Protein AF-A0A3M7P4V2-F1 (afdb_monomer)

Mean predicted aligned error: 9.38 Å

Secondary structure (DSSP, 8-state):
-HHHHHHHHHHHH-SSSHHHHHHHHHHHHHHHHHHHHT--SHHHHHHHHHEESSTT--EE-TTHHHHHHHHTT---

Radius of gyration: 14.25 Å; Cα contacts (8 Å, |Δi|>4): 63; chains: 1; bounding box: 35×29×36 Å

Structure (mmCIF, N/CA/C/O backbone):
data_AF-A0A3M7P4V2-F1
#
_entry.id   AF-A0A3M7P4V2-F1
#
loop_
_atom_site.group_PDB
_atom_site.id
_atom_site.type_symbol
_atom_site.label_atom_id
_atom_site.label_alt_id
_atom_site.label_comp_id
_atom_site.label_asym_id
_atom_site.label_entity_id
_atom_site.label_seq_id
_atom_site.pdbx_PDB_ins_code
_atom_site.Cartn_x
_atom_site.Cartn_y
_atom_site.Cartn_z
_atom_site.occupancy
_atom_site.B_iso_or_equiv
_atom_site.auth_seq_id
_atom_site.auth_comp_id
_atom_site.auth_asym_id
_atom_site.auth_atom_id
_atom_site.pdbx_PDB_model_nu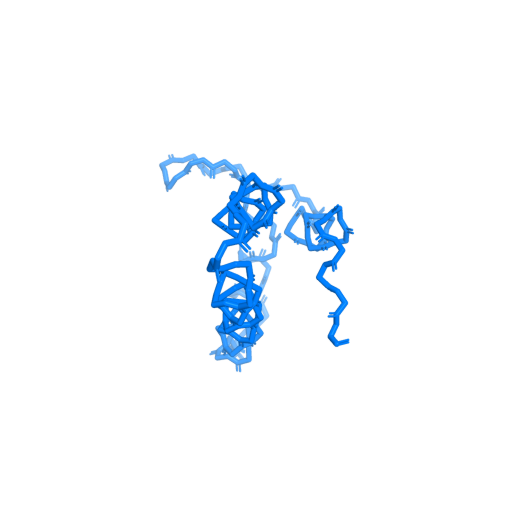m
ATOM 1 N N . PHE A 1 1 ? 1.544 3.698 1.087 1.00 67.19 1 PHE A N 1
ATOM 2 C CA . PHE A 1 1 ? 0.868 3.424 -0.196 1.00 67.19 1 PHE A CA 1
ATOM 3 C C . PHE A 1 1 ? 1.487 4.150 -1.392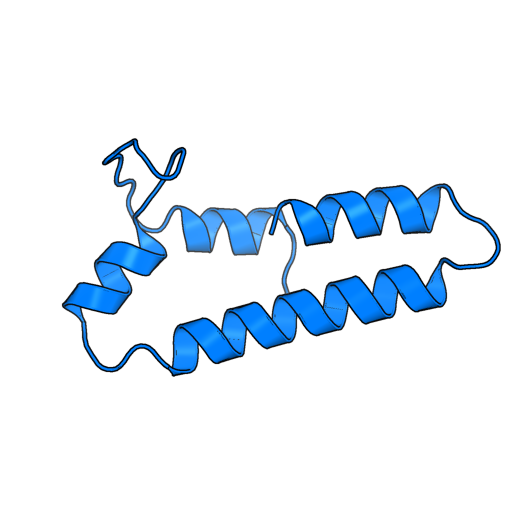 1.00 67.19 1 PHE A C 1
ATOM 5 O O . PHE A 1 1 ? 1.964 3.463 -2.285 1.00 67.19 1 PHE A O 1
ATOM 12 N N . GLU A 1 2 ? 1.547 5.490 -1.433 1.00 73.00 2 GLU A N 1
ATOM 13 C CA . GLU A 1 2 ? 2.127 6.234 -2.579 1.00 73.00 2 GLU A CA 1
ATOM 14 C C . GLU A 1 2 ? 3.569 5.813 -2.895 1.00 73.00 2 GLU A C 1
ATOM 16 O O . GLU A 1 2 ? 3.852 5.392 -4.015 1.00 73.00 2 GLU A O 1
ATOM 21 N N . LEU A 1 3 ? 4.426 5.765 -1.871 1.00 77.25 3 LEU A N 1
ATOM 22 C CA . LEU A 1 3 ? 5.805 5.289 -1.993 1.00 77.25 3 LEU A CA 1
ATOM 23 C C . LEU A 1 3 ? 5.897 3.854 -2.549 1.00 77.25 3 LEU A C 1
ATOM 25 O O . LEU A 1 3 ? 6.755 3.554 -3.371 1.00 77.25 3 LEU A O 1
ATOM 29 N N . GLY A 1 4 ? 4.980 2.961 -2.159 1.00 76.31 4 GLY A N 1
ATOM 30 C CA . GLY A 1 4 ? 4.939 1.584 -2.666 1.00 76.31 4 GLY A CA 1
ATOM 31 C C . GLY A 1 4 ? 4.619 1.505 -4.164 1.00 76.31 4 GLY A C 1
ATOM 32 O O . GLY A 1 4 ? 5.162 0.654 -4.870 1.00 76.31 4 GLY A O 1
ATOM 33 N N . ARG A 1 5 ? 3.779 2.414 -4.675 1.00 77.00 5 ARG A N 1
ATOM 34 C CA . ARG A 1 5 ? 3.482 2.531 -6.113 1.00 77.00 5 ARG A CA 1
ATOM 35 C C . ARG A 1 5 ? 4.642 3.134 -6.884 1.00 77.00 5 ARG A C 1
ATOM 37 O O . ARG A 1 5 ? 4.953 2.638 -7.963 1.00 77.00 5 ARG A O 1
ATOM 44 N N . GLU A 1 6 ? 5.277 4.167 -6.344 1.00 80.62 6 GLU A N 1
ATOM 45 C CA . GLU A 1 6 ? 6.464 4.766 -6.957 1.00 80.62 6 GLU A CA 1
ATOM 46 C C . GLU A 1 6 ? 7.588 3.741 -7.093 1.00 80.62 6 GLU A C 1
ATOM 48 O O . GLU A 1 6 ? 8.146 3.598 -8.178 1.00 80.62 6 GLU A O 1
ATOM 53 N N . LEU A 1 7 ? 7.829 2.939 -6.051 1.00 79.75 7 LEU A N 1
ATOM 54 C CA . LEU A 1 7 ? 8.779 1.826 -6.095 1.00 79.75 7 LEU A CA 1
ATOM 55 C C . LEU A 1 7 ? 8.410 0.782 -7.152 1.00 79.75 7 LEU A C 1
ATOM 57 O O . LEU A 1 7 ? 9.294 0.268 -7.827 1.00 79.75 7 LEU A O 1
ATOM 61 N N . GLY A 1 8 ? 7.120 0.496 -7.351 1.00 78.12 8 GLY A N 1
ATOM 62 C CA . GLY A 1 8 ? 6.663 -0.376 -8.437 1.00 78.12 8 GLY A CA 1
ATOM 63 C C . GLY A 1 8 ? 6.962 0.189 -9.832 1.00 78.12 8 GLY A C 1
ATOM 64 O O . GLY A 1 8 ? 7.408 -0.543 -10.710 1.00 78.12 8 GLY A O 1
ATOM 65 N N . ILE A 1 9 ? 6.765 1.495 -10.033 1.00 81.56 9 ILE A N 1
ATOM 66 C CA . ILE A 1 9 ? 7.070 2.174 -11.303 1.00 81.56 9 ILE A CA 1
ATOM 67 C C . ILE A 1 9 ? 8.587 2.223 -11.547 1.00 81.56 9 ILE A C 1
ATOM 69 O O . ILE A 1 9 ? 9.034 2.012 -12.674 1.00 81.56 9 ILE A O 1
ATOM 73 N N . LEU A 1 10 ? 9.379 2.476 -10.501 1.00 82.56 10 LEU A N 1
ATOM 74 C CA . LEU A 1 10 ? 10.845 2.433 -10.536 1.00 82.56 10 LEU A CA 1
ATOM 75 C C . LEU A 1 10 ? 11.360 1.027 -10.854 1.00 82.56 10 LEU A C 1
ATOM 77 O O . LEU A 1 10 ? 12.217 0.883 -11.719 1.00 82.56 10 LEU A O 1
ATOM 81 N N . ALA A 1 11 ? 10.775 -0.006 -10.248 1.00 79.69 11 ALA A N 1
ATOM 82 C CA . ALA A 1 11 ? 11.121 -1.402 -10.500 1.00 79.69 11 ALA A CA 1
ATOM 83 C C . ALA A 1 11 ? 10.883 -1.837 -11.958 1.00 79.69 11 ALA A C 1
ATOM 85 O O . ALA A 1 11 ? 11.594 -2.702 -12.460 1.00 79.69 11 ALA A O 1
ATOM 86 N N . GLU A 1 12 ? 9.890 -1.265 -12.647 1.00 80.19 12 GLU A N 1
ATOM 87 C CA . GLU A 1 12 ? 9.662 -1.529 -14.076 1.00 80.19 12 GLU A CA 1
ATOM 88 C C . GLU A 1 12 ? 10.600 -0.729 -14.992 1.00 80.19 12 GLU A C 1
ATOM 90 O O . GLU A 1 12 ? 10.916 -1.175 -16.094 1.00 80.19 12 GLU A O 1
ATOM 95 N N . LYS A 1 13 ? 11.068 0.445 -14.550 1.00 81.19 13 LYS A N 1
ATOM 96 C CA . LYS A 1 13 ? 12.014 1.273 -15.314 1.00 81.19 13 LYS A CA 1
ATOM 97 C C . LYS A 1 13 ? 13.465 0.825 -15.152 1.00 81.19 13 LYS A C 1
ATOM 99 O O . LYS A 1 13 ? 14.245 0.957 -16.094 1.00 81.19 13 LYS A O 1
ATOM 104 N N . GLU A 1 14 ? 13.839 0.314 -13.984 1.00 75.38 14 GLU A N 1
ATOM 105 C CA . GLU A 1 14 ? 15.209 -0.098 -13.696 1.00 75.38 14 GLU A CA 1
ATOM 106 C C . GLU A 1 14 ? 15.462 -1.582 -13.971 1.00 75.38 14 GLU A C 1
ATOM 108 O O . GLU A 1 14 ? 14.786 -2.473 -13.464 1.00 75.38 14 GLU A O 1
ATOM 113 N N . LYS A 1 15 ? 16.510 -1.857 -14.756 1.00 67.44 15 LYS A N 1
ATOM 114 C CA . LYS A 1 15 ? 16.845 -3.207 -15.234 1.00 67.44 15 LYS A CA 1
ATOM 115 C C . LYS A 1 15 ? 17.624 -4.056 -14.222 1.00 67.44 15 LYS A C 1
ATOM 117 O O . LYS A 1 15 ? 17.581 -5.278 -14.309 1.00 67.44 15 LYS A O 1
ATOM 122 N N . TYR A 1 16 ? 18.345 -3.417 -13.298 1.00 76.38 16 TYR A N 1
ATOM 123 C CA . TYR A 1 16 ? 19.304 -4.080 -12.402 1.00 76.38 16 TYR A CA 1
ATOM 124 C C . TYR A 1 16 ? 18.786 -4.224 -10.967 1.00 76.38 16 TYR A C 1
ATOM 126 O O . TYR A 1 16 ? 18.968 -5.275 -10.362 1.00 76.38 16 TYR A O 1
ATOM 134 N N . PHE A 1 17 ? 18.068 -3.223 -10.453 1.00 77.81 17 PHE A N 1
ATOM 135 C CA . PHE A 1 17 ? 17.620 -3.181 -9.055 1.00 77.81 17 PHE A CA 1
ATOM 136 C C . PHE A 1 17 ? 16.131 -3.505 -8.867 1.00 77.81 17 PHE A C 1
ATOM 138 O O . PHE A 1 17 ? 15.576 -3.331 -7.783 1.00 77.81 17 PHE A O 1
ATOM 145 N N . LYS A 1 18 ? 15.470 -4.048 -9.902 1.00 81.69 18 LYS A N 1
ATOM 146 C CA . LYS A 1 18 ? 14.051 -4.451 -9.857 1.00 81.69 18 LYS A CA 1
ATOM 147 C C . LYS A 1 18 ? 13.717 -5.285 -8.615 1.00 81.69 18 LYS A C 1
ATOM 149 O O . LYS A 1 18 ? 12.685 -5.065 -7.987 1.00 81.69 18 LYS A O 1
ATOM 154 N N . HIS A 1 19 ? 14.590 -6.225 -8.248 1.00 82.19 19 HIS A N 1
ATOM 155 C CA . HIS A 1 19 ? 14.374 -7.091 -7.089 1.00 82.19 19 HIS A CA 1
ATOM 156 C C . HIS A 1 19 ? 14.368 -6.317 -5.762 1.00 82.19 19 HIS A C 1
ATOM 158 O O . HIS A 1 19 ? 13.492 -6.539 -4.929 1.00 82.19 19 HIS A O 1
ATOM 164 N N . GLU A 1 20 ? 15.293 -5.377 -5.583 1.00 84.81 20 GLU A N 1
ATOM 165 C CA . GLU A 1 20 ? 15.425 -4.580 -4.359 1.00 84.81 20 GLU A CA 1
ATOM 166 C C . GLU A 1 20 ? 14.244 -3.622 -4.186 1.00 84.81 20 GLU A C 1
ATOM 168 O O . GLU A 1 20 ? 13.681 -3.514 -3.096 1.00 84.81 20 GLU A O 1
ATOM 173 N N . TYR A 1 21 ? 13.779 -3.003 -5.274 1.00 83.00 21 TYR A N 1
ATOM 174 C CA . TYR A 1 21 ? 12.577 -2.169 -5.242 1.00 83.00 21 TYR A CA 1
ATOM 175 C C . TYR A 1 21 ? 11.316 -2.965 -4.897 1.00 83.00 21 TYR A C 1
ATOM 177 O O . TYR A 1 21 ? 10.471 -2.490 -4.133 1.00 83.00 21 TYR A O 1
ATOM 185 N N . LEU A 1 22 ? 11.191 -4.191 -5.415 1.00 81.06 22 LEU A N 1
ATOM 186 C CA . LEU A 1 22 ? 10.083 -5.079 -5.063 1.00 81.06 22 LEU A CA 1
ATOM 187 C C . LEU A 1 22 ? 10.154 -5.525 -3.595 1.00 81.06 22 LEU A C 1
ATOM 189 O O . LEU A 1 22 ? 9.125 -5.523 -2.917 1.00 81.06 22 LEU A O 1
ATOM 193 N N . GLN A 1 23 ? 11.345 -5.839 -3.075 1.00 85.06 23 GLN A N 1
ATOM 194 C CA . GLN A 1 23 ? 11.531 -6.137 -1.652 1.00 85.06 23 GLN A CA 1
ATOM 195 C C . GLN A 1 23 ? 11.180 -4.939 -0.764 1.00 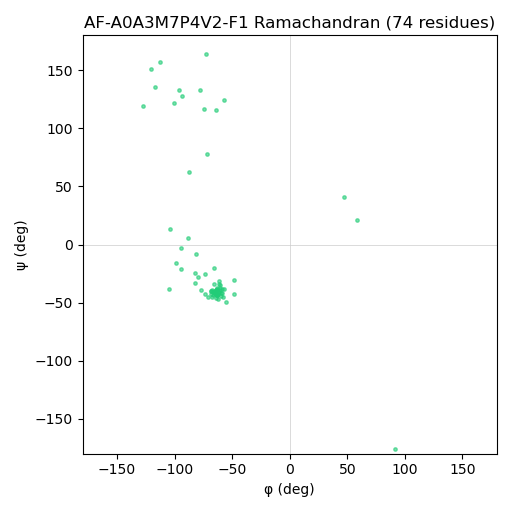85.06 23 GLN A C 1
ATOM 197 O O . GLN A 1 23 ? 10.494 -5.100 0.248 1.00 85.06 23 GLN A O 1
ATOM 202 N N . LEU A 1 24 ? 11.590 -3.728 -1.148 1.00 84.31 24 LEU A N 1
ATOM 203 C CA . LEU A 1 24 ? 11.283 -2.516 -0.393 1.00 84.31 24 LEU A CA 1
ATOM 204 C C . LEU A 1 24 ? 9.778 -2.221 -0.392 1.00 84.31 24 LEU A C 1
ATOM 206 O O . LEU A 1 24 ? 9.213 -1.894 0.653 1.00 84.31 24 LEU A O 1
ATOM 210 N N . ARG A 1 25 ? 9.103 -2.425 -1.530 1.00 81.31 25 ARG A N 1
ATOM 211 C CA . ARG A 1 25 ? 7.638 -2.357 -1.623 1.00 81.31 25 ARG A CA 1
ATOM 212 C C . ARG A 1 25 ? 6.965 -3.356 -0.675 1.00 81.31 25 ARG A C 1
ATOM 214 O O . ARG A 1 25 ? 6.031 -2.980 0.029 1.00 81.31 25 ARG A O 1
ATOM 221 N N . HIS A 1 26 ? 7.438 -4.601 -0.628 1.00 80.56 26 HIS A N 1
ATOM 222 C CA . HIS A 1 26 ? 6.898 -5.624 0.274 1.00 80.56 26 HIS A CA 1
ATOM 223 C C . HIS A 1 26 ? 7.115 -5.268 1.757 1.00 80.56 26 HIS A C 1
ATOM 225 O O . HIS A 1 26 ? 6.206 -5.394 2.582 1.00 80.56 26 HIS A O 1
ATOM 231 N N . SER A 1 27 ? 8.304 -4.761 2.097 1.00 82.31 27 SER A N 1
ATOM 232 C CA . SER A 1 27 ? 8.627 -4.281 3.445 1.00 82.31 27 SER A CA 1
ATOM 233 C C . SER A 1 27 ? 7.708 -3.134 3.883 1.00 82.31 27 SER A C 1
ATOM 235 O O . SER A 1 27 ? 7.195 -3.143 5.003 1.00 82.31 27 SER A O 1
ATOM 237 N N . LEU A 1 28 ? 7.413 -2.192 2.979 1.00 81.25 28 LEU A N 1
ATOM 238 C CA . LEU A 1 28 ? 6.479 -1.094 3.238 1.00 81.25 28 LEU A CA 1
ATOM 239 C C . LEU A 1 28 ? 5.052 -1.579 3.506 1.00 81.25 28 LEU A C 1
ATOM 241 O O . LEU A 1 28 ? 4.436 -1.105 4.458 1.00 81.25 28 LEU A O 1
ATOM 245 N N . SER A 1 29 ? 4.546 -2.541 2.730 1.00 76.12 29 SER A N 1
ATOM 246 C CA . SER A 1 29 ? 3.214 -3.112 2.983 1.00 76.12 29 SER A CA 1
ATOM 247 C C . SER A 1 29 ? 3.164 -3.822 4.344 1.00 76.12 29 SER A C 1
ATOM 249 O O . SER A 1 29 ? 2.277 -3.571 5.161 1.00 76.12 29 SER A O 1
ATOM 251 N N . THR A 1 30 ? 4.205 -4.596 4.673 1.00 80.12 30 THR A N 1
ATOM 252 C CA . THR A 1 30 ? 4.330 -5.251 5.987 1.00 80.12 30 THR A CA 1
ATOM 253 C C . THR A 1 30 ? 4.364 -4.227 7.129 1.00 80.12 30 THR A C 1
ATOM 255 O O . THR A 1 30 ? 3.776 -4.440 8.192 1.00 80.12 30 THR A O 1
ATOM 258 N N . TYR A 1 31 ? 5.045 -3.098 6.929 1.00 80.25 31 TYR A N 1
ATOM 259 C CA . TYR A 1 31 ? 5.105 -2.008 7.899 1.00 80.25 31 TYR A CA 1
ATOM 260 C C . TYR A 1 31 ? 3.741 -1.335 8.104 1.00 80.25 31 TYR A C 1
ATOM 262 O O . TYR A 1 31 ? 3.359 -1.079 9.246 1.00 80.25 31 TYR A O 1
ATOM 270 N N . SER A 1 32 ? 2.970 -1.115 7.036 1.00 73.81 32 SER A N 1
ATOM 271 C CA . SER A 1 32 ? 1.600 -0.597 7.132 1.00 73.81 32 SER A C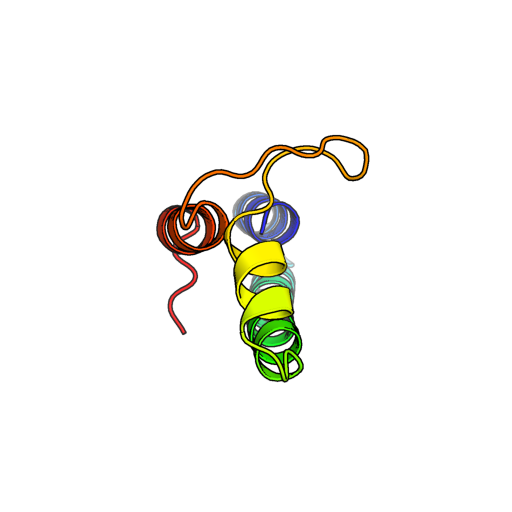A 1
ATOM 272 C C . SER A 1 32 ? 0.676 -1.533 7.921 1.00 73.81 32 SER A C 1
ATOM 274 O O . SER A 1 32 ? -0.067 -1.059 8.781 1.00 73.81 32 SER A O 1
ATOM 276 N N . VAL A 1 33 ? 0.780 -2.853 7.728 1.00 75.50 33 VAL A N 1
ATOM 277 C CA . VAL A 1 33 ? 0.038 -3.844 8.533 1.00 75.50 33 VAL A CA 1
ATOM 278 C C . VAL A 1 33 ? 0.464 -3.805 10.005 1.00 75.50 33 VAL A C 1
ATOM 280 O O . VAL A 1 33 ? -0.381 -3.817 10.896 1.00 75.50 33 VAL A O 1
ATOM 283 N N . LYS A 1 34 ? 1.768 -3.698 10.291 1.00 78.50 34 LYS A N 1
ATOM 284 C CA . LYS A 1 34 ? 2.273 -3.568 11.672 1.00 78.50 34 LYS A CA 1
ATOM 285 C C . LYS A 1 34 ? 1.795 -2.287 12.357 1.00 78.50 34 LYS A C 1
ATOM 287 O O . LYS A 1 34 ? 1.474 -2.323 13.540 1.00 78.50 34 LYS A O 1
ATOM 292 N N . LEU A 1 35 ? 1.736 -1.173 11.629 1.00 75.62 35 LEU A N 1
ATOM 293 C CA . LEU A 1 35 ? 1.186 0.086 12.134 1.00 75.62 35 LEU A CA 1
ATOM 294 C C . LEU A 1 35 ? -0.298 -0.048 12.482 1.00 75.62 35 LEU A C 1
ATOM 296 O O . LEU A 1 35 ? -0.701 0.397 13.551 1.00 75.62 35 LEU A O 1
ATOM 300 N N . LEU A 1 36 ? -1.085 -0.704 11.626 1.00 72.81 36 LEU A N 1
ATOM 301 C CA . LEU A 1 36 ? -2.495 -0.989 11.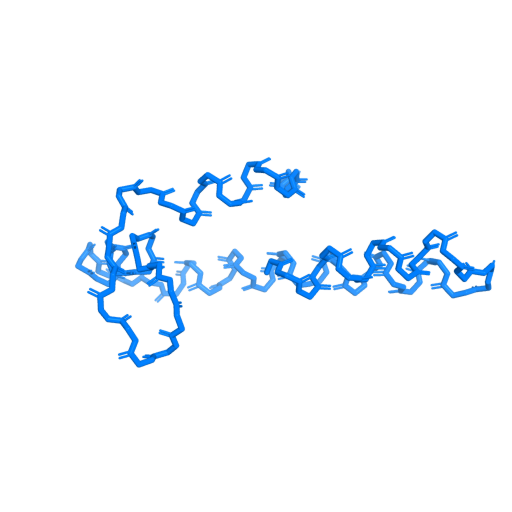904 1.00 72.81 36 LEU A CA 1
ATOM 302 C C . LEU A 1 36 ? -2.666 -1.922 13.111 1.00 72.81 36 LEU A C 1
ATOM 304 O O . LEU A 1 36 ? -3.524 -1.670 13.948 1.00 72.81 36 LEU A O 1
ATOM 308 N N . ASN A 1 37 ? -1.810 -2.935 13.264 1.00 75.00 37 ASN A N 1
ATOM 309 C CA . ASN A 1 37 ? -1.831 -3.831 14.427 1.00 75.00 37 ASN A CA 1
ATOM 310 C C . ASN A 1 37 ? -1.471 -3.138 15.753 1.00 75.00 37 ASN A C 1
ATOM 312 O O . ASN A 1 37 ? -1.788 -3.663 16.818 1.00 75.00 37 ASN A O 1
ATOM 316 N N . ASN A 1 38 ? -0.806 -1.980 15.711 1.00 77.44 38 ASN A N 1
ATOM 317 C CA . ASN A 1 38 ? -0.502 -1.193 16.908 1.00 77.44 38 ASN A CA 1
ATOM 318 C C . ASN A 1 38 ? -1.676 -0.321 17.375 1.00 77.44 38 ASN A C 1
ATOM 320 O O . ASN A 1 38 ? -1.599 0.251 18.462 1.00 77.44 38 ASN A O 1
ATOM 324 N N . VAL A 1 39 ? -2.751 -0.226 16.590 1.00 75.56 39 VAL A N 1
ATOM 325 C CA . VAL A 1 39 ? -3.959 0.505 16.967 1.00 75.56 39 VAL A CA 1
ATOM 326 C C . VAL A 1 39 ? -4.729 -0.309 18.004 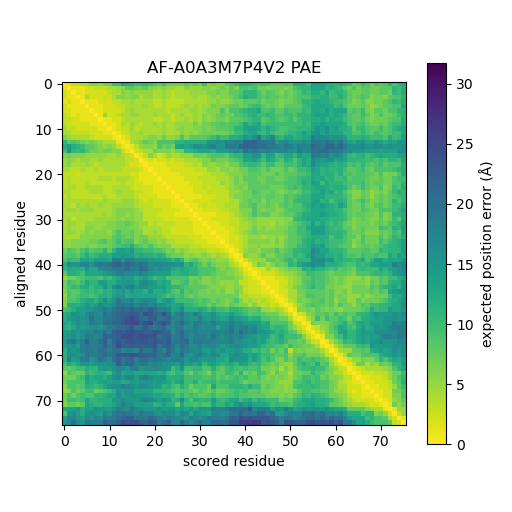1.00 75.56 39 VAL A C 1
ATOM 328 O O . VAL A 1 39 ? -5.170 -1.425 17.732 1.00 75.56 39 VAL A O 1
ATOM 331 N N . ARG A 1 40 ? -4.869 0.233 19.218 1.00 70.69 40 ARG A N 1
ATOM 332 C CA . ARG A 1 40 ? -5.482 -0.483 20.354 1.00 70.69 40 ARG A CA 1
ATOM 333 C C . ARG A 1 40 ? -6.946 -0.110 20.585 1.00 70.69 40 ARG A C 1
ATOM 335 O O . ARG A 1 40 ? -7.642 -0.838 21.289 1.00 70.69 40 ARG A O 1
ATOM 342 N N . GLY A 1 41 ? -7.409 1.002 20.010 1.00 74.75 41 GLY A N 1
ATOM 343 C CA . GLY A 1 41 ? -8.762 1.532 20.188 1.00 74.75 41 GLY A CA 1
ATOM 344 C C . GLY A 1 41 ? -9.554 1.646 18.886 1.00 74.75 41 GLY A C 1
ATOM 345 O O . GLY A 1 41 ? -8.995 1.868 17.813 1.00 74.75 41 GLY A O 1
ATOM 346 N N . ARG A 1 42 ? -10.883 1.532 18.990 1.00 71.81 42 ARG A N 1
ATOM 347 C CA . ARG A 1 42 ? -11.810 1.702 17.858 1.00 71.81 42 ARG A CA 1
ATOM 348 C C . ARG A 1 42 ? -11.764 3.122 17.281 1.00 71.81 42 ARG A C 1
ATOM 350 O O . ARG A 1 42 ? -11.790 3.274 16.065 1.00 71.81 42 ARG A O 1
ATOM 357 N N . ASP A 1 43 ? -11.612 4.123 18.142 1.00 73.50 43 ASP A N 1
ATOM 358 C CA . ASP A 1 43 ? -11.573 5.537 17.749 1.00 73.50 43 ASP A CA 1
ATOM 359 C C . ASP A 1 43 ? -10.305 5.861 16.945 1.00 73.50 43 ASP A C 1
ATOM 361 O O . ASP A 1 43 ? -10.355 6.499 15.895 1.00 73.50 43 ASP A O 1
ATOM 365 N N . GLU A 1 44 ? -9.155 5.340 17.381 1.00 70.06 44 GLU A N 1
ATOM 366 C CA . GLU A 1 44 ? -7.892 5.456 16.645 1.00 70.06 44 GLU A CA 1
ATOM 367 C C . GLU A 1 44 ? -7.963 4.741 15.290 1.00 70.06 44 GLU A C 1
ATOM 369 O O . GLU A 1 44 ? -7.443 5.246 14.293 1.00 70.06 44 GLU A O 1
ATOM 374 N N . LEU A 1 45 ? -8.637 3.587 15.232 1.00 71.56 45 LEU A N 1
ATOM 375 C CA . LEU A 1 45 ? -8.806 2.828 13.997 1.00 71.56 45 LEU A CA 1
ATOM 376 C C . LEU A 1 45 ? -9.671 3.587 12.989 1.00 71.56 45 LEU A C 1
ATOM 378 O O . LEU A 1 45 ? -9.303 3.655 11.819 1.00 71.56 45 LEU A O 1
ATOM 382 N N . GLU A 1 46 ? -10.777 4.191 13.428 1.00 68.88 46 GLU A N 1
ATOM 383 C CA . GLU A 1 46 ? -11.629 5.016 12.565 1.00 68.88 46 GLU A CA 1
ATOM 384 C C . GLU A 1 46 ? -10.883 6.240 12.029 1.00 68.88 46 GLU A C 1
ATOM 386 O O . GLU A 1 46 ? -10.982 6.538 10.838 1.00 68.88 46 GLU A O 1
ATOM 391 N N . ILE A 1 47 ? -10.069 6.902 12.856 1.00 73.25 47 ILE A N 1
ATOM 392 C CA . ILE A 1 47 ? -9.224 8.016 12.406 1.00 73.25 47 ILE A CA 1
ATOM 393 C C . ILE A 1 47 ? -8.215 7.524 11.365 1.00 73.25 47 ILE A C 1
ATOM 395 O O . ILE A 1 47 ? -8.053 8.136 10.310 1.00 73.25 47 ILE A O 1
ATOM 399 N N . VAL A 1 48 ? -7.538 6.404 11.623 1.00 71.94 48 VAL A N 1
ATOM 400 C CA . VAL A 1 48 ? -6.526 5.865 10.710 1.00 71.94 48 VAL A CA 1
ATOM 401 C C . VAL A 1 48 ? -7.149 5.379 9.400 1.00 71.94 48 VAL A C 1
ATOM 403 O O . VAL A 1 48 ? -6.542 5.605 8.358 1.00 71.94 48 VAL A O 1
ATOM 406 N N . LEU A 1 49 ? -8.321 4.742 9.405 1.00 70.69 49 LEU A N 1
ATOM 407 C CA . LEU A 1 49 ?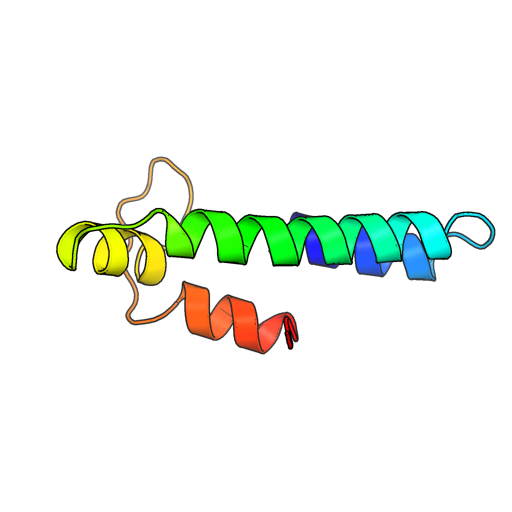 -8.961 4.240 8.183 1.00 70.69 49 LEU A CA 1
ATOM 408 C C . LEU A 1 49 ? -9.627 5.338 7.355 1.00 70.69 49 LEU A C 1
ATOM 410 O O . LEU A 1 49 ? -9.567 5.278 6.123 1.00 70.69 49 LEU A O 1
ATOM 414 N N . ASN A 1 50 ? -10.261 6.307 8.016 1.00 68.00 50 ASN A N 1
ATOM 415 C CA . ASN A 1 50 ? -11.106 7.282 7.338 1.00 68.00 50 ASN A CA 1
ATOM 416 C C . ASN A 1 50 ? -10.361 8.570 6.978 1.00 68.00 50 ASN A C 1
ATOM 418 O O . ASN A 1 50 ? -10.808 9.276 6.081 1.00 68.00 50 ASN A O 1
ATOM 422 N N . LYS A 1 51 ? -9.232 8.898 7.628 1.00 68.50 51 LYS A N 1
ATOM 423 C CA . LYS A 1 51 ? -8.503 10.146 7.345 1.00 68.50 51 LYS A CA 1
ATOM 424 C C . LYS A 1 51 ? -7.952 10.163 5.915 1.00 68.50 51 LYS A C 1
ATOM 426 O O . LYS A 1 51 ? -7.044 9.398 5.564 1.00 68.50 51 LYS A O 1
ATOM 431 N N . THR A 1 52 ? -8.470 11.098 5.129 1.00 61.59 52 THR A N 1
ATOM 432 C CA . THR A 1 52 ? -8.067 11.450 3.767 1.00 61.59 52 THR A CA 1
ATOM 433 C C . THR A 1 52 ? -7.454 12.848 3.718 1.00 61.59 52 THR A C 1
ATOM 4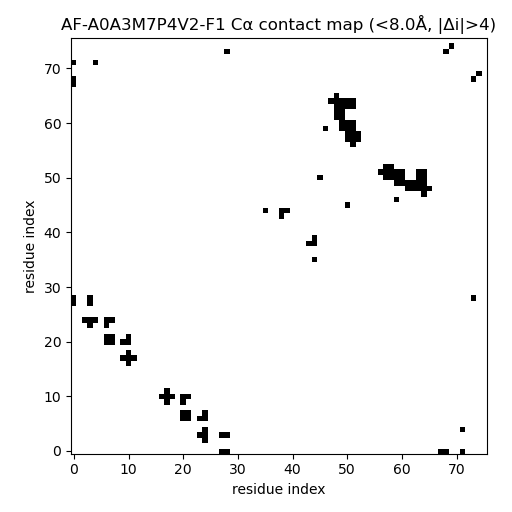35 O O . THR A 1 52 ? -7.685 13.687 4.582 1.00 61.59 52 THR A O 1
ATOM 438 N N . GLY A 1 53 ? -6.641 13.113 2.693 1.00 59.56 53 GLY A N 1
ATOM 439 C CA . GLY A 1 53 ? -5.987 14.412 2.501 1.00 59.56 53 GLY A CA 1
ATOM 440 C C . GLY A 1 53 ? -4.596 14.532 3.136 1.00 59.56 53 GLY A C 1
ATOM 441 O O . GLY A 1 53 ? -4.018 13.565 3.635 1.00 59.56 53 GLY A O 1
ATOM 442 N N . LYS A 1 54 ? -4.016 15.734 3.039 1.00 57.41 54 LYS A N 1
ATOM 443 C CA . LYS A 1 54 ? -2.679 16.063 3.571 1.00 57.41 54 LYS A CA 1
ATOM 444 C C . LYS A 1 54 ? -2.707 16.150 5.100 1.00 57.41 54 LYS A C 1
ATOM 446 O O . LYS A 1 54 ? -3.766 16.325 5.683 1.00 57.41 54 LYS A O 1
ATOM 451 N N . GLU A 1 55 ? -1.543 16.108 5.755 1.00 56.47 55 GLU A N 1
ATOM 452 C CA . GLU A 1 55 ? -1.421 16.115 7.231 1.00 56.47 55 GLU A CA 1
ATOM 453 C C . GLU A 1 55 ? -2.250 17.197 7.950 1.00 56.47 55 GLU A C 1
ATOM 455 O O . GLU A 1 55 ? -2.710 16.959 9.067 1.00 56.47 55 GLU A O 1
ATOM 460 N N . LYS A 1 56 ? -2.467 18.349 7.298 1.00 55.38 56 LYS A N 1
ATOM 461 C CA . LYS A 1 56 ? -3.212 19.511 7.813 1.00 55.38 56 LYS A CA 1
ATOM 462 C C . LYS A 1 56 ? -4.695 19.563 7.420 1.00 55.38 56 LYS A C 1
ATOM 464 O O . LYS A 1 56 ? -5.378 20.499 7.817 1.00 55.38 56 LYS A O 1
ATOM 469 N N . GLU A 1 57 ? -5.185 18.621 6.618 1.00 54.03 57 GLU A N 1
ATOM 470 C CA . GLU A 1 57 ? -6.594 18.557 6.223 1.00 54.03 57 GLU A CA 1
ATOM 471 C C . GLU A 1 57 ? -7.322 17.498 7.061 1.00 54.03 57 GLU A C 1
ATOM 473 O O . GLU A 1 57 ? -6.955 16.323 7.064 1.00 54.03 57 GLU A O 1
ATOM 478 N N . GLU A 1 58 ? -8.370 17.911 7.774 1.00 55.97 58 GLU A N 1
ATOM 479 C CA . GLU A 1 58 ? -9.291 17.014 8.482 1.00 55.97 58 GLU A C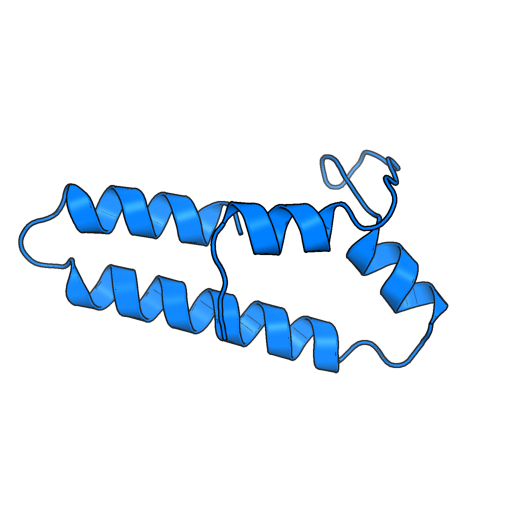A 1
ATOM 480 C C . GLU A 1 58 ? -10.412 16.565 7.542 1.00 55.97 58 GLU A C 1
ATOM 482 O O . GLU A 1 58 ? -11.585 16.887 7.726 1.00 55.97 58 GLU A O 1
ATOM 487 N N . LYS A 1 59 ? -10.040 15.857 6.474 1.00 57.19 59 LYS A N 1
ATOM 488 C CA . LYS A 1 59 ? -11.013 15.180 5.618 1.00 57.19 59 LYS A CA 1
ATOM 489 C C . LYS A 1 59 ? -11.108 13.731 6.056 1.00 57.19 59 LYS A C 1
ATOM 491 O O . LYS A 1 59 ? -10.097 13.070 6.288 1.00 57.19 59 LYS A O 1
ATOM 496 N N . TYR A 1 60 ? -12.337 13.259 6.199 1.00 58.06 60 TYR A N 1
ATOM 497 C CA . TYR A 1 60 ? -12.623 11.881 6.546 1.00 58.06 60 TYR A CA 1
ATOM 498 C C . TYR A 1 60 ? -13.596 11.328 5.512 1.00 58.06 60 TYR A C 1
ATOM 500 O O . TYR A 1 60 ? -14.699 11.844 5.355 1.00 58.06 60 TYR A O 1
ATOM 508 N N . GLU A 1 61 ? -13.184 10.291 4.797 1.00 61.03 61 GLU A N 1
ATOM 509 C CA . GLU A 1 61 ? -14.047 9.514 3.911 1.00 61.03 61 GLU A CA 1
ATOM 510 C C . GLU A 1 61 ? -14.111 8.088 4.445 1.00 61.03 61 GLU A C 1
ATOM 512 O O . GLU A 1 61 ? -13.091 7.521 4.842 1.00 61.03 61 GLU A O 1
ATOM 517 N N . GLN A 1 62 ? -15.310 7.505 4.478 1.00 62.25 62 GLN A N 1
ATOM 518 C CA . GLN A 1 62 ? -15.488 6.151 4.993 1.00 62.25 62 GLN A CA 1
ATOM 519 C C . GLN A 1 62 ? -14.599 5.166 4.228 1.00 62.25 62 GLN A C 1
ATOM 521 O O . GLN A 1 62 ? -14.690 5.060 3.009 1.00 62.25 62 GLN A O 1
ATOM 526 N N . LEU A 1 63 ? -13.757 4.438 4.967 1.00 60.28 63 LEU A N 1
ATOM 527 C CA . LEU A 1 63 ? -12.895 3.365 4.466 1.00 60.28 63 LEU A CA 1
ATOM 528 C C . LEU A 1 63 ? -11.912 3.793 3.369 1.00 60.28 63 LEU A C 1
ATOM 530 O O . LEU A 1 63 ? -11.380 2.949 2.649 1.00 60.28 63 LEU A O 1
ATOM 534 N N . ALA A 1 64 ? -11.593 5.079 3.256 1.00 65.25 64 ALA A N 1
ATOM 535 C CA . ALA A 1 64 ? -10.778 5.567 2.153 1.00 65.25 64 ALA A CA 1
ATOM 536 C C . ALA A 1 64 ? -9.380 4.938 2.084 1.00 65.25 64 ALA A C 1
ATOM 538 O O . ALA A 1 64 ? -8.877 4.683 0.990 1.00 65.25 64 ALA A O 1
ATOM 539 N N . ARG A 1 65 ? -8.744 4.628 3.225 1.00 68.19 65 ARG A N 1
ATOM 540 C CA . ARG A 1 65 ? -7.460 3.902 3.213 1.00 68.19 65 ARG A CA 1
ATOM 541 C C . ARG A 1 65 ? -7.599 2.424 2.860 1.00 68.19 65 ARG A C 1
ATOM 543 O O . ARG A 1 65 ? -6.646 1.860 2.331 1.00 68.19 65 ARG A O 1
ATOM 550 N N . LEU A 1 66 ? -8.757 1.812 3.106 1.00 68.06 66 LEU A N 1
ATOM 551 C CA . LEU A 1 66 ? -9.051 0.448 2.661 1.00 68.06 66 LEU A CA 1
ATOM 552 C C . LEU A 1 66 ? -9.242 0.416 1.141 1.00 68.06 66 LEU A C 1
ATOM 554 O O . LEU A 1 66 ? -8.626 -0.403 0.466 1.00 68.06 66 LEU A O 1
ATOM 558 N N . ASP A 1 67 ? -10.000 1.365 0.595 1.00 66.00 67 ASP A N 1
ATOM 559 C CA . ASP A 1 67 ? -10.128 1.560 -0.851 1.00 66.00 67 ASP A CA 1
ATOM 560 C C . ASP A 1 67 ? -8.774 1.836 -1.504 1.00 66.00 67 ASP A C 1
ATOM 562 O O . ASP A 1 67 ? -8.482 1.341 -2.594 1.00 66.00 67 ASP A O 1
ATOM 566 N N . LEU A 1 68 ? -7.912 2.594 -0.828 1.00 67.00 68 LEU A N 1
ATOM 567 C CA . LEU A 1 68 ? -6.554 2.849 -1.286 1.00 67.00 68 LEU A CA 1
ATOM 568 C C . LEU A 1 68 ? -5.707 1.565 -1.246 1.00 67.00 68 LEU A C 1
ATOM 570 O O . LEU A 1 68 ? -5.064 1.243 -2.240 1.00 67.00 68 LEU A O 1
ATOM 574 N N . ALA A 1 69 ? -5.764 0.766 -0.181 1.00 67.75 69 ALA A N 1
ATOM 575 C CA . ALA A 1 69 ? -5.083 -0.531 -0.131 1.00 67.75 69 ALA A CA 1
ATOM 576 C C . ALA A 1 69 ? -5.551 -1.481 -1.256 1.00 67.75 69 ALA A C 1
ATOM 578 O O . ALA A 1 69 ? -4.725 -2.100 -1.935 1.00 67.75 69 ALA A O 1
ATOM 579 N N . LEU A 1 70 ? -6.862 -1.520 -1.529 1.00 69.81 70 LEU A N 1
ATOM 580 C CA . LEU A 1 70 ? -7.456 -2.299 -2.620 1.00 69.81 70 LEU A CA 1
ATOM 581 C C . LEU A 1 70 ? -7.000 -1.804 -4.001 1.00 69.81 70 LEU A C 1
ATOM 583 O O . LEU A 1 70 ? -6.583 -2.606 -4.840 1.00 69.81 70 LEU A O 1
ATOM 587 N N . ARG A 1 71 ? -7.015 -0.485 -4.240 1.00 65.69 71 ARG A N 1
ATOM 588 C CA . ARG A 1 71 ? -6.557 0.131 -5.503 1.00 65.69 71 ARG A CA 1
ATOM 589 C C . ARG A 1 71 ? -5.085 -0.134 -5.785 1.00 65.69 71 ARG A C 1
ATOM 591 O O . ARG A 1 71 ? -4.695 -0.258 -6.942 1.00 65.69 71 ARG A O 1
ATOM 598 N N . PHE A 1 72 ? -4.267 -0.211 -4.741 1.00 62.50 72 PHE A N 1
ATOM 599 C CA . PHE A 1 72 ? -2.829 -0.428 -4.867 1.00 62.50 72 PHE A CA 1
ATOM 600 C C . PHE A 1 72 ? -2.455 -1.918 -4.906 1.00 62.50 72 PHE A C 1
ATOM 602 O O . PHE A 1 72 ? -1.265 -2.244 -4.957 1.00 62.50 72 PHE A O 1
ATOM 609 N N . GLN A 1 73 ? -3.461 -2.809 -4.948 1.00 62.16 73 GLN A N 1
ATOM 610 C CA . GLN A 1 73 ? -3.297 -4.263 -4.922 1.00 62.16 73 GLN A CA 1
ATOM 611 C C . GLN A 1 73 ? -2.321 -4.699 -3.825 1.00 62.16 73 GLN A C 1
ATOM 613 O O . GLN A 1 73 ? -1.490 -5.581 -4.044 1.00 62.16 73 GLN A O 1
ATOM 618 N N . GLU A 1 74 ? -2.395 -4.072 -2.649 1.00 56.81 74 GLU A N 1
ATOM 619 C CA . GLU A 1 74 ? -1.734 -4.609 -1.464 1.00 56.81 74 GLU A CA 1
ATOM 620 C C . GLU A 1 74 ? -2.516 -5.852 -1.029 1.00 56.81 74 GLU A C 1
ATOM 622 O O . GLU A 1 74 ? -3.367 -5.809 -0.145 1.00 56.81 74 GLU A O 1
ATOM 627 N N . LYS A 1 75 ? -2.297 -6.963 -1.741 1.00 45.28 75 LYS A N 1
ATOM 628 C CA . LYS A 1 75 ? -2.662 -8.280 -1.237 1.00 45.28 75 LYS A CA 1
ATOM 629 C C . LYS A 1 75 ? -1.591 -8.704 -0.227 1.00 45.28 75 LYS A C 1
ATOM 631 O O . LYS A 1 75 ? -0.410 -8.540 -0.545 1.00 45.28 75 LYS A O 1
ATOM 636 N N . PRO A 1 76 ? -1.999 -9.200 0.953 1.00 43.12 76 PRO A N 1
ATOM 637 C CA . PRO A 1 76 ? -1.085 -9.862 1.874 1.00 43.12 76 PRO A CA 1
ATOM 638 C C . PRO A 1 76 ? -0.455 -11.107 1.239 1.00 43.12 76 PRO A C 1
ATOM 640 O O . PRO A 1 76 ? -1.061 -11.671 0.293 1.00 43.12 76 PRO A O 1
#

Nearest PDB structures (foldseek):
  7b1g-assembly1_A  TM=8.402E-01  e=1.201E-02  Danio rerio
  5yx9-assembly1_A  TM=8.598E-01  e=1.921E-02  Homo sapiens
  7dxg-assembly1_A  TM=7.686E-01  e=1.123E-02  Homo sapiens

Solvent-accessible surface area (backbone atoms only — not comparable to full-atom values): 4397 Å² total; per-residue (Å²): 108,71,68,41,51,52,29,52,55,47,27,73,73,38,91,84,55,28,67,58,30,50,50,51,29,51,51,50,53,53,48,53,52,52,57,57,70,66,52,88,46,72,69,59,42,50,51,64,31,15,56,37,82,57,99,89,45,94,40,70,40,88,48,45,48,54,54,47,38,59,74,67,64,67,70,132

InterPro domains:
  IPR002153 Transient receptor potential channel, canonical [PTHR10117] (1-75)

pLDDT: mean 71.32, std 9.46, range [43.12, 85.06]

Organism: Brachionus plicatilis (NCBI:txid10195)

Foldseek 3Di:
DVQLVVLCVVLVVDDPCVVVSPVVSVVVLVVVVVVLVPDPDPVVNQCVQFQDDDPPDRGGHHRVVVVVCVVSVSDD

Sequence (76 aa):
FELGRELGILAEKEKYFKHEYLQLRHSLSTYSVKLLNNVRGRDELEIVLNKTGKEKEEKYEQLARLDLALRFQEKP